Protein AF-A0A2M6ZY43-F1 (afdb_monomer_lite)

Sequence (82 aa):
MDTSAVVRYLTGDPPELAEQAARIIDELDDLLVTDVVLTETAYVLTSVYQVPREVTVAHLIAFLQRENVSLFALDKSLVLHA

Foldseek 3Di:
DALVLLLCCLPCPPVVSNVVSCCCLVPDAQAEDEPVSLVVNLCCCCPVVVPDNVVSVVSSVVSCPDPRYDYDDDDPVVVVPD

Secondary structure (DSSP, 8-state):
--HHHHHHHHH--SHHHHHHHHHHHHH-SSEEE-HHHHHHHHHHHHHTS---HHHHHHHHHHHHTSTTEEE----HHHHTT-

pLDDT: mean 91.82, std 12.42, range [42.78, 98.62]

Radius of gyration: 13.22 Å; chains: 1; bounding box: 37×26×28 Å

Structure (mmCIF, N/CA/C/O backbone):
data_AF-A0A2M6ZY43-F1
#
_entry.id   AF-A0A2M6ZY43-F1
#
loop_
_atom_site.group_PDB
_atom_site.id
_atom_site.type_symbol
_atom_site.label_atom_id
_atom_site.label_alt_id
_atom_site.label_comp_id
_atom_site.label_asym_id
_atom_site.label_entity_id
_atom_site.label_seq_id
_atom_site.pdbx_PDB_ins_code
_atom_site.Cartn_x
_atom_site.Cartn_y
_atom_site.Cartn_z
_atom_site.occupancy
_atom_site.B_iso_or_equiv
_atom_site.auth_seq_id
_atom_site.auth_comp_id
_atom_site.auth_asym_id
_atom_site.auth_atom_id
_atom_site.pdbx_PDB_model_num
ATOM 1 N N . MET A 1 1 ? 8.673 3.209 -2.780 1.00 91.88 1 MET A N 1
ATOM 2 C CA . MET A 1 1 ? 7.375 3.555 -2.167 1.00 91.88 1 MET A CA 1
ATOM 3 C C . MET A 1 1 ? 7.552 3.603 -0.662 1.00 91.88 1 MET A C 1
ATOM 5 O O . MET A 1 1 ? 8.340 2.814 -0.162 1.00 91.88 1 MET A O 1
ATOM 9 N N . ASP A 1 2 ? 6.861 4.499 0.038 1.00 95.50 2 ASP A N 1
ATOM 10 C CA . ASP A 1 2 ? 6.896 4.588 1.505 1.00 95.50 2 ASP A CA 1
ATOM 11 C C . ASP A 1 2 ? 5.649 3.952 2.135 1.00 95.50 2 ASP A C 1
ATOM 13 O O . ASP A 1 2 ? 4.5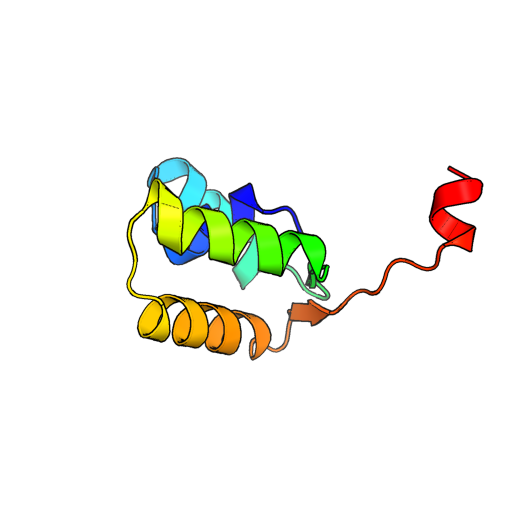62 4.003 1.552 1.00 95.50 2 ASP A O 1
ATOM 17 N N . THR A 1 3 ? 5.789 3.413 3.346 1.00 97.25 3 THR A N 1
ATOM 18 C CA . THR A 1 3 ? 4.697 2.806 4.124 1.00 97.25 3 THR A CA 1
ATOM 19 C C . THR A 1 3 ? 3.507 3.741 4.280 1.00 97.25 3 THR A C 1
ATOM 21 O O . THR A 1 3 ? 2.363 3.327 4.095 1.00 97.25 3 THR A O 1
ATOM 24 N N . SER A 1 4 ? 3.742 5.020 4.576 1.00 97.38 4 SER A N 1
ATOM 25 C CA . SER A 1 4 ? 2.653 5.967 4.812 1.00 97.38 4 SER A CA 1
ATOM 26 C C . SER A 1 4 ? 1.817 6.225 3.557 1.00 97.38 4 SER A C 1
ATOM 28 O O . SER A 1 4 ? 0.611 6.430 3.669 1.00 97.38 4 SER A O 1
ATOM 30 N N . ALA A 1 5 ? 2.416 6.172 2.364 1.00 97.69 5 ALA A N 1
ATOM 31 C CA . ALA A 1 5 ? 1.685 6.292 1.104 1.00 97.69 5 ALA A CA 1
ATOM 32 C C . ALA A 1 5 ? 0.803 5.060 0.850 1.00 97.69 5 ALA A C 1
ATOM 34 O O . ALA A 1 5 ? -0.378 5.213 0.544 1.00 97.69 5 ALA A O 1
ATOM 35 N N . VAL A 1 6 ? 1.338 3.850 1.050 1.00 97.88 6 VAL A N 1
ATOM 36 C CA . VAL A 1 6 ? 0.573 2.602 0.869 1.00 97.88 6 VAL A CA 1
ATOM 37 C C . VAL A 1 6 ? -0.580 2.515 1.867 1.00 97.88 6 VAL A C 1
ATOM 39 O O . VAL A 1 6 ? -1.703 2.209 1.478 1.00 97.88 6 VAL A O 1
ATOM 42 N N . VAL A 1 7 ? -0.340 2.833 3.143 1.00 98.31 7 VAL A N 1
ATOM 43 C CA . VAL A 1 7 ? -1.394 2.834 4.169 1.00 98.31 7 VAL A CA 1
ATOM 44 C C . VAL A 1 7 ? -2.521 3.785 3.777 1.00 98.31 7 VAL A C 1
ATOM 46 O O . VAL A 1 7 ? -3.666 3.353 3.721 1.00 98.31 7 VAL A O 1
ATOM 49 N N . ARG A 1 8 ? -2.209 5.041 3.437 1.00 98.38 8 ARG A N 1
ATOM 50 C CA . ARG A 1 8 ? -3.219 6.043 3.050 1.00 98.38 8 ARG A CA 1
ATOM 51 C C . ARG A 1 8 ? -4.011 5.628 1.818 1.00 98.38 8 ARG A C 1
ATOM 53 O O . ARG A 1 8 ? -5.217 5.838 1.776 1.00 98.38 8 ARG A O 1
ATOM 60 N N . TYR A 1 9 ? -3.344 5.028 0.836 1.00 98.12 9 TYR A N 1
ATOM 61 C CA . TYR A 1 9 ? -3.999 4.497 -0.356 1.00 98.12 9 TYR A CA 1
ATOM 62 C C . TYR A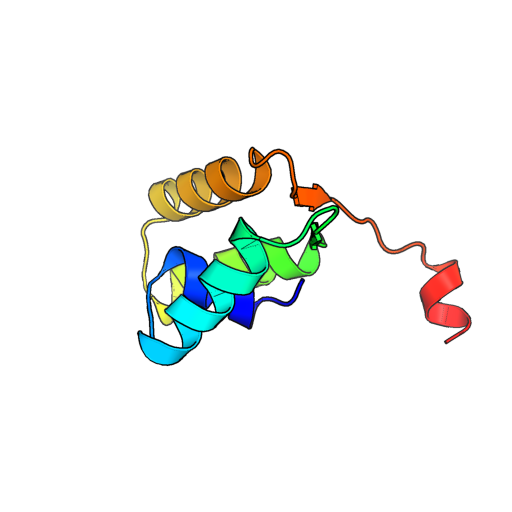 1 9 ? -5.015 3.402 -0.020 1.00 98.12 9 TYR A C 1
ATOM 64 O O . TYR A 1 9 ? -6.123 3.402 -0.546 1.00 98.12 9 TYR A O 1
ATOM 72 N N . LEU A 1 10 ? -4.655 2.485 0.883 1.00 97.75 10 LEU A N 1
ATOM 73 C CA . LEU A 1 10 ? -5.512 1.363 1.265 1.00 97.75 10 LEU A CA 1
ATOM 74 C C . LEU A 1 10 ? -6.636 1.754 2.235 1.00 97.75 10 LEU A C 1
ATOM 76 O O . LEU A 1 10 ? -7.682 1.107 2.234 1.00 97.75 10 LEU A O 1
ATOM 80 N N . THR A 1 11 ? -6.428 2.761 3.087 1.00 97.56 11 THR A N 1
ATOM 81 C CA . THR A 1 11 ? -7.395 3.149 4.130 1.00 97.56 11 THR A CA 1
ATOM 82 C C . THR A 1 11 ? -8.265 4.341 3.752 1.00 97.56 11 THR A C 1
ATOM 84 O O . THR A 1 11 ? -9.353 4.484 4.307 1.00 97.56 11 THR A O 1
ATOM 87 N N . GLY A 1 12 ? -7.809 5.206 2.844 1.00 97.56 12 GLY A N 1
ATOM 88 C CA . GLY A 1 12 ? -8.484 6.468 2.546 1.00 97.56 12 GLY A CA 1
ATOM 89 C C . GLY A 1 12 ? -8.283 7.560 3.609 1.00 97.56 12 GLY A C 1
ATOM 90 O O . GLY A 1 12 ? -9.028 8.537 3.601 1.00 97.56 12 GLY A O 1
ATOM 91 N N . ASP A 1 13 ? -7.321 7.411 4.532 1.00 96.19 13 ASP A N 1
ATOM 92 C CA . ASP A 1 13 ? -7.199 8.262 5.727 1.00 96.19 13 ASP A CA 1
ATOM 93 C C . ASP A 1 13 ? -5.794 8.884 5.920 1.00 96.19 13 ASP A C 1
ATOM 95 O O . ASP A 1 13 ? -4.802 8.149 5.955 1.00 96.19 13 ASP A O 1
ATOM 99 N N . PRO A 1 14 ? -5.680 10.219 6.103 1.00 96.81 14 PRO A N 1
ATOM 100 C CA . PRO A 1 14 ? -6.740 11.214 5.922 1.00 96.81 14 PRO A CA 1
ATOM 101 C C . PRO A 1 14 ? -7.067 11.410 4.431 1.00 96.81 14 PRO A C 1
ATOM 103 O O . PRO A 1 14 ? -6.159 11.283 3.603 1.00 96.81 14 PRO A O 1
ATOM 106 N N . PRO A 1 15 ? -8.315 11.778 4.072 1.00 97.31 15 PRO A N 1
ATOM 107 C CA . PRO A 1 15 ? -8.776 11.799 2.679 1.00 97.31 15 PRO A CA 1
ATOM 108 C C . PRO A 1 15 ? -7.876 12.595 1.729 1.00 97.31 15 PRO A C 1
ATOM 110 O O . PRO A 1 15 ? -7.517 12.110 0.661 1.00 97.31 15 PRO A O 1
ATOM 113 N N . GLU A 1 16 ? -7.425 13.779 2.148 1.00 97.06 16 GLU A N 1
ATOM 114 C CA . GLU A 1 16 ? -6.563 14.644 1.333 1.00 97.06 16 GLU A CA 1
ATOM 115 C C . GLU A 1 16 ? -5.232 13.969 0.967 1.00 97.06 16 GLU A C 1
ATOM 117 O O . GLU A 1 16 ? -4.767 14.050 -0.172 1.00 97.06 16 GLU A O 1
ATOM 122 N N . LEU A 1 17 ? -4.614 13.275 1.927 1.00 97.56 17 LEU A N 1
ATOM 123 C CA . LEU A 1 17 ? -3.350 12.576 1.697 1.00 97.56 17 LEU A CA 1
ATOM 124 C C . LEU A 1 17 ? -3.568 11.230 1.000 1.00 97.56 17 LEU A C 1
ATOM 126 O O . LEU A 1 17 ? -2.679 10.768 0.287 1.00 97.56 17 LEU A O 1
ATOM 130 N N . ALA A 1 18 ? -4.736 10.611 1.171 1.00 98.12 18 ALA A N 1
ATOM 131 C CA . ALA A 1 18 ? -5.120 9.418 0.430 1.00 98.12 18 ALA A CA 1
ATOM 132 C C . ALA A 1 18 ? -5.318 9.713 -1.060 1.00 98.12 18 ALA A C 1
ATOM 134 O O . ALA A 1 18 ? -4.808 8.970 -1.890 1.00 98.12 18 ALA A O 1
ATOM 135 N N . GLU A 1 19 ? -5.945 10.836 -1.417 1.00 98.00 19 GLU A N 1
ATOM 136 C CA . GLU A 1 19 ? -6.046 11.279 -2.814 1.00 98.00 19 GLU A CA 1
ATOM 137 C C . GLU A 1 19 ? -4.670 11.556 -3.432 1.00 98.00 19 GLU A C 1
ATOM 139 O O . GLU A 1 19 ? -4.425 11.270 -4.603 1.00 98.00 19 GLU A O 1
ATOM 144 N N . GLN A 1 20 ? -3.742 12.122 -2.657 1.00 97.19 20 GLN A N 1
ATOM 145 C CA . GLN A 1 20 ? -2.358 12.293 -3.106 1.00 97.19 20 GLN A CA 1
ATOM 146 C C . GLN A 1 20 ? -1.656 10.946 -3.310 1.00 97.19 20 GLN A C 1
ATOM 148 O O . GLN A 1 20 ? -1.000 10.760 -4.332 1.00 97.19 20 GLN A O 1
ATOM 153 N N . ALA A 1 21 ? -1.821 10.003 -2.380 1.00 97.62 21 ALA A N 1
ATOM 154 C CA . ALA A 1 21 ? -1.267 8.659 -2.508 1.00 97.62 21 ALA A CA 1
ATOM 155 C C . ALA A 1 21 ? -1.855 7.908 -3.712 1.00 97.62 21 ALA A C 1
ATOM 157 O O . ALA A 1 21 ? -1.105 7.261 -4.437 1.00 97.62 21 ALA A O 1
ATOM 158 N N . ALA A 1 22 ? -3.159 8.047 -3.965 1.00 97.50 22 ALA A N 1
ATOM 159 C CA . ALA A 1 22 ? -3.831 7.474 -5.127 1.00 97.50 22 ALA A CA 1
ATOM 160 C C . ALA A 1 22 ? -3.265 8.015 -6.435 1.00 97.50 22 ALA A C 1
ATOM 162 O O . ALA A 1 22 ? -2.860 7.222 -7.272 1.00 97.50 22 ALA A O 1
ATOM 163 N N . ARG A 1 23 ? -3.096 9.337 -6.574 1.00 96.56 23 ARG A N 1
ATOM 164 C CA . ARG A 1 23 ? -2.437 9.915 -7.761 1.00 96.56 23 ARG A CA 1
ATOM 165 C C . ARG A 1 23 ? -1.048 9.328 -8.000 1.00 96.56 23 ARG A C 1
ATOM 167 O O . ARG A 1 23 ? -0.727 8.945 -9.114 1.00 96.56 23 ARG A O 1
ATOM 174 N N . ILE A 1 24 ? -0.237 9.198 -6.951 1.00 94.94 24 ILE A N 1
ATOM 175 C CA . ILE A 1 24 ? 1.105 8.606 -7.067 1.00 94.94 24 ILE A CA 1
ATOM 176 C C . ILE A 1 24 ? 1.023 7.136 -7.503 1.00 94.94 24 ILE A C 1
ATOM 178 O O . ILE A 1 24 ? 1.774 6.719 -8.378 1.00 94.94 24 ILE A O 1
ATOM 182 N N . ILE A 1 25 ? 0.146 6.345 -6.882 1.00 96.25 25 ILE A N 1
ATOM 183 C CA . ILE A 1 25 ? 0.072 4.892 -7.092 1.00 96.25 25 ILE A CA 1
ATOM 184 C C . ILE A 1 25 ? -0.650 4.518 -8.390 1.00 96.25 25 ILE A C 1
ATOM 186 O O . ILE A 1 25 ? -0.362 3.471 -8.965 1.00 96.25 25 ILE A O 1
ATOM 190 N N . ASP A 1 26 ? -1.583 5.341 -8.855 1.00 96.06 26 ASP A N 1
ATOM 191 C CA . ASP A 1 26 ? -2.374 5.071 -10.052 1.00 96.06 26 ASP A CA 1
ATOM 192 C C . ASP A 1 26 ? -1.753 5.668 -11.325 1.00 96.06 26 ASP A C 1
ATOM 194 O O . ASP A 1 26 ? -1.999 5.127 -12.400 1.00 96.06 26 ASP A O 1
ATOM 198 N N . GLU A 1 27 ? -0.951 6.738 -11.231 1.00 94.69 27 GLU A N 1
ATOM 199 C CA . GLU A 1 27 ? -0.421 7.447 -12.412 1.00 94.69 27 GLU A CA 1
ATOM 200 C C . GLU A 1 27 ? 1.064 7.189 -12.702 1.00 94.69 27 GLU A C 1
ATOM 202 O O . GLU A 1 27 ? 1.497 7.405 -13.833 1.00 94.69 27 GLU A O 1
ATOM 207 N N . LEU A 1 28 ? 1.866 6.776 -11.712 1.00 94.75 28 LEU A N 1
ATOM 208 C CA . LEU A 1 28 ? 3.297 6.531 -11.920 1.00 94.75 28 LEU A CA 1
ATOM 209 C C . LEU A 1 28 ? 3.582 5.068 -12.263 1.00 94.75 28 LEU A C 1
ATOM 211 O O . LEU A 1 28 ? 3.052 4.156 -11.629 1.00 94.75 28 LEU A O 1
ATOM 215 N N . ASP A 1 29 ? 4.493 4.861 -13.207 1.00 94.06 29 ASP A N 1
ATOM 216 C CA . ASP A 1 29 ? 5.003 3.542 -13.578 1.00 94.06 29 ASP A CA 1
ATOM 217 C C . ASP A 1 29 ? 6.169 3.093 -12.675 1.00 94.06 29 ASP A C 1
ATOM 219 O O . ASP A 1 29 ? 6.765 3.893 -11.947 1.00 94.06 29 ASP A O 1
ATOM 223 N N . ASP A 1 30 ? 6.502 1.799 -12.737 1.00 93.19 30 ASP A N 1
ATOM 224 C CA . ASP A 1 30 ? 7.678 1.186 -12.098 1.00 93.19 30 ASP A CA 1
ATOM 225 C C . ASP A 1 30 ? 7.823 1.482 -10.589 1.00 93.19 30 ASP A C 1
ATOM 227 O O . ASP A 1 30 ? 8.914 1.723 -10.055 1.00 93.19 30 ASP A O 1
ATOM 231 N N . LEU A 1 31 ? 6.709 1.441 -9.856 1.00 95.12 31 LEU A N 1
ATOM 232 C CA . LEU A 1 31 ? 6.681 1.665 -8.417 1.00 95.12 31 LEU A CA 1
ATOM 233 C C . LEU A 1 31 ? 7.344 0.511 -7.670 1.00 95.12 31 LEU A C 1
ATOM 235 O O . LEU A 1 31 ? 6.807 -0.588 -7.534 1.00 95.12 31 LEU A O 1
ATOM 239 N N . LEU A 1 32 ? 8.506 0.806 -7.099 1.00 94.81 32 LEU A N 1
ATOM 240 C CA . LEU A 1 32 ? 9.255 -0.136 -6.279 1.00 94.81 32 LEU A CA 1
ATOM 241 C C . LEU A 1 32 ? 8.747 -0.153 -4.834 1.00 94.81 32 LEU A C 1
ATOM 243 O O . LEU A 1 32 ? 8.696 0.886 -4.162 1.00 94.81 32 LEU A O 1
ATOM 247 N N . VAL A 1 33 ? 8.424 -1.343 -4.335 1.00 94.12 33 VAL A N 1
ATOM 248 C CA . VAL A 1 33 ? 7.980 -1.593 -2.956 1.00 94.12 33 VAL A CA 1
ATOM 249 C C . VAL A 1 33 ? 8.911 -2.613 -2.312 1.00 94.12 33 VAL A C 1
ATOM 251 O O . VAL A 1 33 ? 9.174 -3.664 -2.887 1.00 94.12 33 VAL A O 1
ATOM 254 N N . THR A 1 34 ? 9.413 -2.319 -1.116 1.00 94.00 34 THR A N 1
ATOM 255 C CA . THR A 1 34 ? 10.267 -3.253 -0.372 1.00 94.00 34 THR A CA 1
ATOM 256 C C . THR A 1 34 ? 9.441 -4.185 0.513 1.00 94.00 34 THR A C 1
ATOM 258 O O . THR A 1 34 ? 8.290 -3.909 0.859 1.00 94.00 34 THR A O 1
ATOM 261 N N . ASP A 1 35 ? 10.054 -5.288 0.929 1.00 91.38 35 ASP A N 1
ATOM 262 C CA . ASP A 1 35 ? 9.526 -6.192 1.954 1.00 91.38 35 ASP A CA 1
ATOM 263 C C . ASP A 1 35 ? 9.270 -5.488 3.299 1.00 91.38 35 ASP A C 1
ATOM 265 O O . ASP A 1 35 ? 8.266 -5.761 3.966 1.00 91.38 35 ASP A O 1
ATOM 269 N N . VAL A 1 36 ? 10.128 -4.533 3.669 1.00 94.00 36 VAL A N 1
ATOM 270 C CA . VAL A 1 36 ? 9.952 -3.687 4.859 1.00 94.00 36 VAL A CA 1
ATOM 271 C C . VAL A 1 36 ? 8.662 -2.875 4.759 1.00 94.00 36 VAL A C 1
ATOM 273 O O . VAL A 1 36 ? 7.849 -2.928 5.678 1.00 94.00 36 VAL A O 1
ATOM 276 N N . VAL A 1 37 ? 8.412 -2.211 3.625 1.00 95.94 37 VAL A N 1
ATOM 277 C CA . VAL A 1 37 ? 7.195 -1.402 3.418 1.00 95.94 37 VAL A CA 1
ATOM 278 C C . VAL A 1 37 ? 5.932 -2.254 3.531 1.00 95.94 37 VAL A C 1
ATOM 280 O O . VAL A 1 37 ? 4.957 -1.839 4.159 1.00 95.94 37 VAL A O 1
ATOM 283 N N . LEU A 1 38 ? 5.936 -3.473 2.985 1.00 95.50 38 LEU A N 1
ATOM 284 C CA . LEU A 1 38 ? 4.809 -4.400 3.138 1.00 95.50 38 LEU A CA 1
ATOM 285 C C . LEU A 1 38 ? 4.601 -4.826 4.591 1.00 95.50 38 LEU A C 1
ATOM 287 O O . LEU A 1 38 ? 3.464 -4.888 5.060 1.00 95.50 38 LEU A O 1
ATOM 291 N N . THR A 1 39 ? 5.692 -5.107 5.304 1.00 96.06 39 THR A N 1
ATOM 292 C CA . THR A 1 39 ? 5.652 -5.544 6.704 1.00 96.06 39 THR A CA 1
ATOM 293 C C . THR A 1 39 ? 5.116 -4.439 7.607 1.00 96.06 39 THR A C 1
ATOM 295 O O . THR A 1 39 ? 4.228 -4.682 8.425 1.00 96.06 39 THR A O 1
ATOM 298 N N . GLU A 1 40 ? 5.601 -3.212 7.433 1.00 98.19 40 GLU A N 1
ATOM 299 C CA . GLU A 1 40 ? 5.118 -2.055 8.181 1.00 98.19 40 GLU A CA 1
ATOM 300 C C . GLU A 1 40 ? 3.665 -1.727 7.831 1.00 98.19 40 GLU A C 1
ATOM 302 O O . GLU A 1 40 ? 2.869 -1.460 8.728 1.00 98.19 40 GLU A O 1
ATOM 307 N N . THR A 1 41 ? 3.277 -1.823 6.555 1.00 98.31 41 THR A N 1
ATOM 308 C CA . THR A 1 41 ? 1.879 -1.624 6.137 1.00 98.31 41 THR A CA 1
ATOM 309 C C . THR A 1 41 ? 0.968 -2.653 6.803 1.00 98.31 41 THR A C 1
ATOM 311 O O . THR A 1 41 ? -0.051 -2.286 7.386 1.00 98.31 41 THR A O 1
ATOM 314 N N . ALA A 1 42 ? 1.345 -3.937 6.792 1.00 98.19 42 ALA A N 1
ATOM 315 C CA . ALA A 1 42 ? 0.601 -4.993 7.476 1.00 98.19 42 ALA A CA 1
ATOM 316 C C . ALA A 1 42 ? 0.480 -4.719 8.982 1.00 98.19 42 ALA A C 1
ATOM 318 O O . ALA A 1 42 ? -0.597 -4.878 9.565 1.00 98.19 42 ALA A O 1
ATOM 319 N N . TYR A 1 43 ? 1.575 -4.278 9.607 1.00 98.50 43 TYR A N 1
ATOM 320 C CA . TYR A 1 43 ? 1.597 -3.912 11.017 1.00 98.50 43 TYR A CA 1
ATOM 321 C C . TYR A 1 43 ? 0.655 -2.739 11.309 1.00 98.50 43 TYR A C 1
ATOM 323 O O . TYR A 1 43 ? -0.163 -2.840 12.217 1.00 98.50 43 TYR A O 1
ATOM 331 N N . VAL A 1 44 ? 0.702 -1.652 10.536 1.00 98.56 44 VAL A N 1
ATOM 332 C CA . VAL A 1 44 ? -0.161 -0.475 10.735 1.00 98.56 44 VAL A CA 1
ATOM 333 C C . VAL A 1 44 ? -1.634 -0.816 10.500 1.00 98.56 44 VAL A C 1
ATOM 335 O O . VAL A 1 44 ? -2.478 -0.454 11.321 1.00 98.56 44 VAL A O 1
ATOM 338 N N . LEU A 1 45 ? -1.962 -1.561 9.440 1.00 98.62 45 LEU A N 1
ATOM 339 C CA . LEU A 1 45 ? -3.341 -1.972 9.162 1.00 98.62 45 LEU A CA 1
ATOM 340 C C . LEU A 1 45 ? -3.928 -2.818 10.297 1.00 98.62 45 LEU A C 1
ATOM 342 O O . LEU A 1 45 ? -5.046 -2.560 10.734 1.00 98.62 45 LEU A O 1
ATOM 346 N N . THR A 1 46 ? -3.169 -3.781 10.822 1.00 98.56 46 THR A N 1
ATOM 347 C CA . THR A 1 46 ? -3.651 -4.685 11.881 1.00 98.56 46 THR A CA 1
ATOM 348 C C . THR A 1 46 ? -3.588 -4.088 13.288 1.0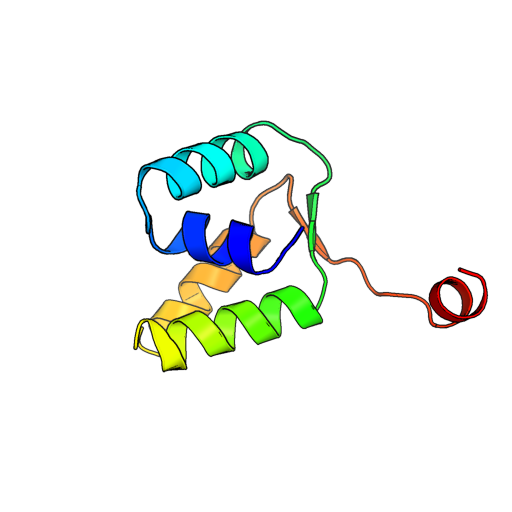0 98.56 46 THR A C 1
ATOM 350 O O . THR A 1 46 ? -4.433 -4.420 14.114 1.00 98.56 46 THR A O 1
ATOM 353 N N . SER A 1 47 ? -2.625 -3.210 13.588 1.00 98.12 47 SER A N 1
ATOM 354 C CA . SER A 1 47 ? -2.422 -2.662 14.942 1.00 98.12 47 SER A CA 1
ATOM 355 C C . SER A 1 47 ? -3.005 -1.264 15.152 1.00 98.12 47 SER A C 1
ATOM 357 O O . SER A 1 47 ? -3.487 -0.972 16.243 1.00 98.12 47 SER A O 1
ATOM 359 N N . VAL A 1 48 ? -3.003 -0.398 14.138 1.00 97.81 48 VAL A N 1
ATOM 360 C CA . VAL A 1 48 ? -3.526 0.975 14.253 1.00 97.81 48 VAL A CA 1
ATOM 361 C C . VAL A 1 48 ? -4.958 1.024 13.746 1.00 97.81 48 VAL A C 1
ATOM 363 O O . VAL A 1 48 ? -5.861 1.410 14.482 1.00 97.81 48 VAL A O 1
ATOM 366 N N . TYR A 1 49 ? -5.176 0.563 12.514 1.00 97.88 49 TYR A N 1
ATOM 367 C CA . TYR A 1 49 ? -6.504 0.548 11.897 1.00 97.88 49 TYR A CA 1
ATOM 368 C C . TYR A 1 49 ? -7.349 -0.667 12.301 1.00 97.88 49 TYR A C 1
ATOM 370 O O . TYR A 1 49 ? -8.527 -0.722 11.959 1.00 97.88 49 TYR A O 1
ATOM 378 N N . GLN A 1 50 ? -6.770 -1.624 13.041 1.00 98.31 50 GLN A N 1
ATOM 379 C CA . GLN A 1 50 ? -7.455 -2.824 13.542 1.00 98.31 50 GLN A CA 1
ATOM 380 C C . GLN A 1 50 ? -8.183 -3.613 12.434 1.00 98.31 50 GLN A C 1
ATOM 382 O O . GLN A 1 50 ? -9.200 -4.267 12.669 1.00 98.31 50 GLN A O 1
ATOM 387 N N . VAL A 1 51 ? -7.658 -3.559 11.207 1.00 98.31 51 VAL A N 1
ATOM 388 C CA . VAL A 1 51 ? -8.184 -4.296 10.056 1.00 98.31 51 VAL A CA 1
ATOM 389 C C . VAL A 1 51 ? -7.932 -5.789 10.285 1.00 98.31 51 VAL A C 1
ATOM 391 O O . VAL A 1 51 ? -6.795 -6.167 10.592 1.00 98.31 51 VAL A O 1
ATOM 394 N N . PRO A 1 52 ? -8.940 -6.668 10.110 1.00 98.38 52 PRO A N 1
ATOM 395 C CA . PRO A 1 52 ? -8.755 -8.107 10.260 1.00 98.38 52 PRO A CA 1
ATOM 396 C C . PRO A 1 52 ? -7.601 -8.626 9.400 1.00 98.38 52 PRO A C 1
ATOM 398 O O . PRO A 1 52 ? -7.365 -8.144 8.287 1.00 98.38 52 PRO A O 1
ATOM 401 N N . ARG A 1 53 ? -6.869 -9.623 9.904 1.00 96.50 53 ARG A N 1
ATOM 402 C CA . ARG A 1 53 ? -5.654 -10.122 9.245 1.00 96.50 53 ARG A CA 1
ATOM 403 C C . ARG A 1 53 ? -5.940 -10.636 7.835 1.00 96.50 53 ARG A C 1
ATOM 405 O O . ARG A 1 53 ? -5.161 -10.375 6.926 1.00 96.50 53 ARG A O 1
ATOM 412 N N . GLU A 1 54 ? -7.058 -11.324 7.647 1.00 97.25 54 GLU A N 1
ATOM 413 C CA . GLU A 1 54 ? -7.490 -11.871 6.359 1.00 97.25 54 GLU A CA 1
ATOM 414 C C . GLU A 1 54 ? -7.741 -10.754 5.339 1.00 97.25 54 GLU A C 1
ATOM 416 O O . GLU A 1 54 ? -7.326 -10.858 4.186 1.00 97.25 54 GLU A O 1
ATOM 421 N N . VAL A 1 55 ? -8.351 -9.651 5.783 1.00 97.94 55 VAL A N 1
ATOM 422 C CA . VAL A 1 55 ? -8.610 -8.464 4.954 1.00 97.94 55 VAL A CA 1
ATOM 423 C C . VAL A 1 55 ? -7.304 -7.733 4.639 1.00 97.94 55 VAL A C 1
ATOM 425 O O . VAL A 1 55 ? -7.066 -7.373 3.491 1.00 97.94 55 VAL A O 1
ATOM 428 N N . THR A 1 56 ? -6.415 -7.587 5.626 1.00 97.62 56 THR A N 1
ATOM 429 C CA . THR A 1 56 ? -5.075 -7.014 5.426 1.00 97.62 56 THR A CA 1
ATOM 430 C C . THR A 1 56 ? -4.296 -7.785 4.358 1.00 97.62 56 THR A C 1
ATOM 432 O O . THR A 1 56 ? -3.737 -7.183 3.445 1.00 97.62 56 THR A O 1
ATOM 435 N N . VAL A 1 57 ? -4.289 -9.121 4.427 1.00 95.31 57 VAL A N 1
ATOM 436 C CA . VAL A 1 57 ? -3.623 -9.966 3.424 1.00 95.31 57 VAL A CA 1
ATOM 437 C C . VAL A 1 57 ? -4.249 -9.777 2.042 1.00 95.31 57 VAL A C 1
ATOM 439 O O . VAL A 1 57 ? -3.515 -9.609 1.071 1.00 95.31 57 VAL A O 1
ATOM 442 N N . ALA A 1 58 ? -5.581 -9.750 1.943 1.00 97.31 58 ALA A N 1
ATOM 443 C CA . ALA A 1 58 ? -6.268 -9.520 0.673 1.00 97.31 58 ALA A CA 1
ATOM 444 C C . ALA A 1 58 ? -5.902 -8.160 0.050 1.00 97.31 58 ALA A C 1
ATOM 446 O O . ALA A 1 58 ? -5.612 -8.098 -1.143 1.00 97.31 58 ALA A O 1
ATOM 447 N N . HIS A 1 59 ? -5.841 -7.092 0.851 1.00 97.12 59 HIS A N 1
ATOM 448 C CA . HIS A 1 59 ? -5.429 -5.764 0.387 1.00 97.12 59 HIS A CA 1
ATOM 449 C C . HIS A 1 59 ? -3.985 -5.736 -0.117 1.00 97.12 59 HIS A C 1
ATOM 451 O O . HIS A 1 59 ? -3.720 -5.175 -1.178 1.00 97.12 59 HIS A O 1
ATOM 457 N N . LEU A 1 60 ? -3.050 -6.360 0.605 1.00 96.12 60 LEU A N 1
ATOM 458 C CA . LEU A 1 60 ? -1.645 -6.395 0.192 1.00 96.12 60 LEU A CA 1
ATOM 459 C C . LEU A 1 60 ? -1.439 -7.222 -1.081 1.00 96.12 60 LEU A C 1
ATOM 461 O O . LEU A 1 60 ? -0.658 -6.824 -1.940 1.00 96.12 60 LEU A O 1
ATOM 465 N N . ILE A 1 61 ? -2.167 -8.332 -1.239 1.00 95.94 61 ILE A N 1
ATOM 466 C CA . ILE A 1 61 ? -2.154 -9.110 -2.485 1.00 95.94 61 ILE A CA 1
ATOM 467 C C . ILE A 1 61 ? -2.692 -8.265 -3.642 1.00 95.94 61 ILE A C 1
ATOM 469 O O . ILE A 1 61 ? -2.036 -8.184 -4.674 1.00 95.94 61 ILE A O 1
ATOM 473 N N . ALA A 1 62 ? -3.840 -7.603 -3.468 1.00 96.62 62 ALA A N 1
ATOM 474 C CA . ALA A 1 62 ? -4.425 -6.757 -4.509 1.00 96.62 62 ALA A CA 1
ATOM 475 C C . ALA A 1 62 ? -3.493 -5.598 -4.9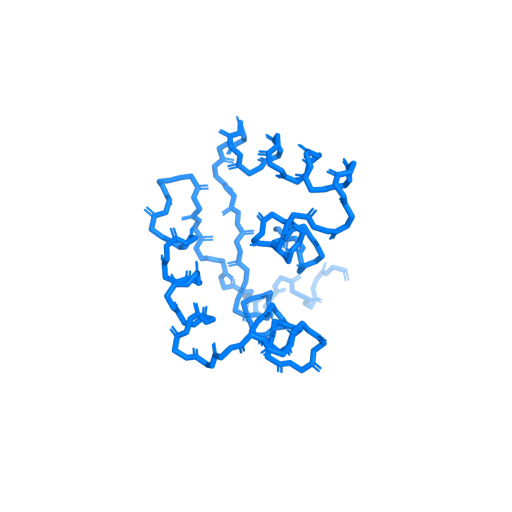02 1.00 96.62 62 ALA A C 1
ATOM 477 O O . ALA A 1 62 ? -3.351 -5.291 -6.083 1.00 96.62 62 ALA A O 1
ATOM 478 N N . PHE A 1 63 ? -2.811 -4.992 -3.928 1.00 96.00 63 PHE A N 1
ATOM 479 C CA . PHE A 1 63 ? -1.816 -3.950 -4.170 1.00 96.00 63 PHE A CA 1
ATOM 480 C C . PHE A 1 63 ? -0.612 -4.465 -4.974 1.00 96.00 63 PHE A C 1
ATOM 482 O O . PHE A 1 63 ? -0.180 -3.806 -5.915 1.00 96.00 63 PHE A O 1
ATOM 489 N N . LEU A 1 64 ? -0.102 -5.658 -4.654 1.00 94.00 64 LEU A N 1
ATOM 490 C CA . LEU A 1 64 ? 1.026 -6.275 -5.364 1.00 94.00 64 LEU A CA 1
ATOM 491 C C . LEU A 1 64 ? 0.668 -6.839 -6.744 1.00 94.00 64 LEU A C 1
ATOM 493 O O . LEU A 1 64 ? 1.561 -7.091 -7.543 1.00 94.00 64 LEU A O 1
ATOM 497 N N . GLN A 1 65 ? -0.614 -7.065 -7.025 1.00 95.31 65 GLN A N 1
ATOM 498 C CA . GLN A 1 65 ? -1.088 -7.517 -8.336 1.00 95.31 65 GLN A CA 1
ATOM 499 C C . GLN A 1 65 ? -1.193 -6.387 -9.365 1.00 95.31 65 GLN A C 1
ATOM 501 O O . GLN A 1 65 ? -1.478 -6.657 -10.531 1.00 95.31 65 GLN A O 1
ATOM 506 N N . ARG A 1 66 ? -0.987 -5.131 -8.956 1.00 95.38 66 ARG A N 1
ATOM 507 C CA . ARG A 1 66 ? -0.982 -3.997 -9.878 1.00 95.38 66 ARG A CA 1
ATOM 508 C C . ARG A 1 66 ? 0.211 -4.084 -10.824 1.00 95.38 66 ARG A C 1
ATOM 510 O O . ARG A 1 66 ? 1.332 -4.318 -10.388 1.00 95.38 66 ARG A O 1
ATOM 517 N N . GLU A 1 67 ? -0.033 -3.833 -12.107 1.00 95.12 67 GLU A N 1
ATOM 518 C CA . GLU A 1 67 ? 0.986 -3.954 -13.160 1.00 95.12 67 GLU A CA 1
ATOM 519 C C . GLU A 1 67 ? 2.170 -3.000 -12.959 1.00 95.12 67 GLU A C 1
ATOM 521 O O . GLU A 1 67 ? 3.302 -3.339 -13.294 1.00 95.12 67 GLU A O 1
ATOM 526 N N . ASN A 1 68 ? 1.920 -1.829 -12.370 1.00 95.88 68 ASN A N 1
ATOM 527 C CA . ASN A 1 68 ? 2.929 -0.807 -12.120 1.00 95.88 68 ASN A CA 1
ATOM 528 C C . ASN A 1 68 ? 3.661 -0.971 -10.780 1.00 95.88 68 ASN A C 1
ATOM 530 O O . ASN A 1 68 ? 4.476 -0.118 -10.439 1.00 95.88 68 ASN A O 1
ATOM 534 N N . VAL A 1 69 ? 3.383 -2.024 -10.002 1.00 95.12 69 VAL A N 1
ATOM 535 C CA . VAL A 1 69 ? 4.020 -2.270 -8.702 1.00 95.12 69 VAL A CA 1
ATOM 536 C C . VAL A 1 69 ? 4.955 -3.469 -8.801 1.00 95.12 69 VAL A C 1
ATOM 538 O O . VAL A 1 69 ? 4.560 -4.562 -9.194 1.00 95.12 69 VAL A O 1
ATOM 541 N N . SER A 1 70 ? 6.210 -3.283 -8.398 1.00 92.62 70 SER A N 1
ATOM 542 C CA . SER A 1 70 ? 7.228 -4.336 -8.382 1.00 92.62 70 SER A CA 1
ATOM 543 C C . SER A 1 70 ? 7.935 -4.419 -7.033 1.00 92.62 70 SER A C 1
ATOM 545 O O . SER A 1 70 ? 8.215 -3.409 -6.383 1.00 92.62 70 SER A O 1
ATOM 547 N N . LEU A 1 71 ? 8.254 -5.644 -6.606 1.00 89.19 71 LEU A N 1
ATOM 548 C CA . LEU A 1 71 ? 9.022 -5.875 -5.384 1.00 89.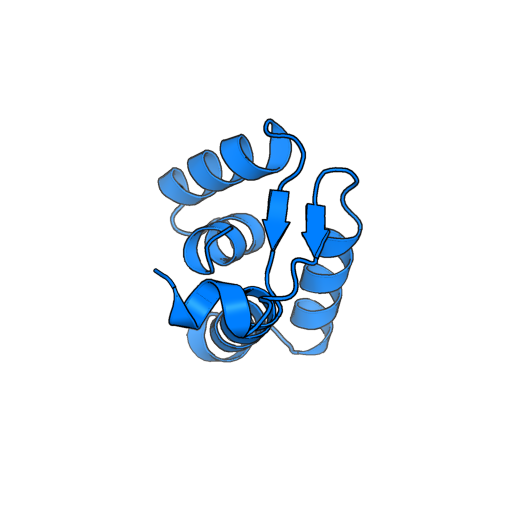19 71 LEU A CA 1
ATOM 549 C C . LEU A 1 71 ? 10.497 -5.537 -5.606 1.00 89.19 71 LEU A C 1
ATOM 551 O O . LEU A 1 71 ? 11.140 -6.081 -6.502 1.00 89.19 71 LEU A O 1
ATOM 555 N N . PHE A 1 72 ? 11.045 -4.681 -4.749 1.00 85.56 72 PHE A N 1
ATOM 556 C CA . PHE A 1 72 ? 12.460 -4.339 -4.730 1.00 85.56 72 PHE A CA 1
ATOM 557 C C . PHE A 1 72 ? 13.138 -4.957 -3.511 1.00 85.56 72 PHE A C 1
ATOM 559 O O . PHE A 1 72 ? 12.805 -4.636 -2.369 1.00 85.56 72 PHE A O 1
ATOM 566 N N . ALA A 1 73 ? 14.113 -5.830 -3.755 1.00 72.69 73 ALA A N 1
ATOM 567 C CA . ALA A 1 73 ? 15.005 -6.327 -2.718 1.00 72.69 73 ALA A CA 1
ATOM 568 C C . ALA A 1 73 ? 16.206 -5.378 -2.588 1.00 72.69 73 ALA A C 1
ATOM 570 O O . ALA A 1 73 ? 16.880 -5.086 -3.575 1.00 72.69 73 ALA A O 1
ATOM 571 N N . LEU A 1 74 ? 16.488 -4.907 -1.373 1.00 62.44 74 LEU A N 1
ATOM 572 C CA . LEU A 1 74 ? 17.688 -4.119 -1.093 1.00 62.44 74 LEU A CA 1
ATOM 573 C C . LEU A 1 74 ? 18.916 -5.037 -1.080 1.00 62.44 74 LEU A C 1
ATOM 575 O O . LEU A 1 74 ? 19.098 -5.842 -0.167 1.00 62.44 74 LEU A O 1
ATOM 579 N N . ASP A 1 75 ? 19.781 -4.897 -2.085 1.00 62.62 75 ASP A N 1
ATOM 580 C CA . ASP A 1 75 ? 21.117 -5.487 -2.048 1.00 62.62 75 ASP A CA 1
ATOM 581 C C . ASP A 1 75 ? 21.936 -4.807 -0.937 1.00 62.62 75 ASP A C 1
ATOM 583 O O . ASP A 1 75 ? 22.061 -3.580 -0.882 1.00 62.62 75 ASP A O 1
ATOM 587 N N . LYS A 1 76 ? 22.513 -5.609 -0.037 1.00 63.69 76 LYS A N 1
ATOM 588 C CA . LYS A 1 76 ? 23.325 -5.138 1.095 1.00 63.69 76 LYS A CA 1
ATOM 589 C C . LYS A 1 76 ? 24.499 -4.254 0.656 1.00 63.69 76 LYS A C 1
ATOM 591 O O . LYS A 1 76 ? 24.907 -3.375 1.411 1.00 63.69 76 LYS A O 1
ATOM 596 N N . SER A 1 77 ? 25.038 -4.470 -0.542 1.00 63.31 77 SER A N 1
ATOM 597 C CA . SER A 1 77 ? 26.116 -3.649 -1.100 1.00 63.31 77 SER A CA 1
ATOM 598 C C . SER A 1 77 ? 25.679 -2.206 -1.377 1.00 63.31 77 SER A C 1
ATOM 600 O O . SER A 1 77 ? 26.471 -1.294 -1.161 1.00 63.31 77 SER A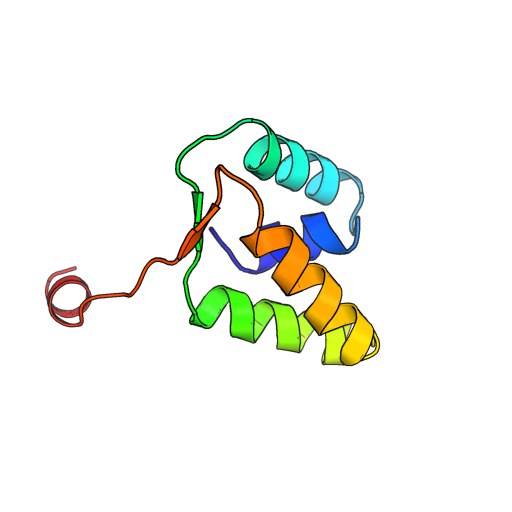 O 1
ATOM 602 N N . LEU A 1 78 ? 24.416 -1.972 -1.752 1.00 58.66 78 LEU A N 1
ATOM 603 C CA . LEU A 1 78 ? 23.877 -0.634 -2.019 1.00 58.66 78 LEU A CA 1
ATOM 604 C C . LEU A 1 78 ? 23.760 0.204 -0.736 1.00 58.66 78 LEU A C 1
ATOM 606 O O . LEU A 1 78 ? 24.021 1.401 -0.749 1.00 58.66 78 LEU A O 1
ATOM 610 N N . VAL A 1 79 ? 23.422 -0.439 0.387 1.00 58.78 79 VAL A N 1
ATOM 611 C CA . VAL A 1 79 ? 23.293 0.211 1.705 1.00 58.78 79 VAL A CA 1
ATOM 612 C C . VAL A 1 79 ? 24.649 0.623 2.273 1.00 58.78 79 VAL A C 1
ATOM 614 O O . VAL A 1 79 ? 24.761 1.642 2.943 1.00 58.78 79 VAL A O 1
ATOM 617 N N . LEU A 1 80 ? 25.689 -0.173 2.022 1.00 67.00 80 LEU A N 1
ATOM 618 C CA . LEU A 1 80 ? 27.026 0.063 2.571 1.00 67.00 80 LEU A CA 1
ATOM 619 C C . LEU A 1 80 ? 27.824 1.135 1.807 1.00 67.00 80 LEU A C 1
ATOM 621 O O . LEU A 1 80 ? 28.923 1.485 2.237 1.00 67.00 80 LEU A O 1
ATOM 625 N N . HIS A 1 81 ? 27.293 1.642 0.692 1.00 47.41 81 HIS A N 1
ATOM 626 C CA . HIS A 1 81 ? 27.947 2.632 -0.168 1.00 47.41 81 HIS A CA 1
ATOM 627 C C . HIS A 1 81 ? 27.176 3.960 -0.307 1.00 47.41 81 HIS A C 1
ATOM 629 O O . HIS A 1 81 ? 27.581 4.790 -1.122 1.00 47.41 81 HIS A O 1
ATOM 635 N N . ALA A 1 82 ? 26.102 4.160 0.467 1.00 42.78 82 ALA A N 1
ATOM 636 C CA . ALA A 1 82 ? 25.322 5.402 0.523 1.00 42.78 82 ALA A CA 1
ATOM 637 C C . ALA A 1 82 ? 25.795 6.347 1.640 1.00 42.78 82 ALA A C 1
ATOM 639 O O . ALA A 1 82 ? 26.228 5.844 2.703 1.00 42.78 82 ALA A O 1
#